Protein AF-A0A439P7B9-F1 (afdb_monomer_lite)

Secondary structure (DSSP, 8-state):
-HHHHHHTT--HHHHHHHHHHHT-SEEETTEEE--HHHHHHHHHHHSPP--SS---S----GGGG--TTSHHHHHHTHHHHHHHHHHHHHHHHHHHHHHHHHHHHHHHHHHHHHHHHHHHHHTS--SPPP--TT---TTTS-HHHHHHHHHHHHHS--

Structure (mmCIF, N/CA/C/O backbone):
data_AF-A0A439P7B9-F1
#
_entry.id   AF-A0A439P7B9-F1
#
loop_
_atom_site.group_PDB
_atom_site.id
_atom_site.type_symbol
_atom_site.label_atom_id
_atom_site.label_alt_id
_atom_site.label_comp_id
_atom_site.label_asym_id
_atom_site.label_entity_id
_atom_site.label_seq_id
_atom_site.pdbx_PDB_ins_code
_atom_site.Cartn_x
_atom_site.Cartn_y
_atom_site.Cartn_z
_atom_site.occupancy
_atom_site.B_iso_or_equiv
_atom_site.auth_seq_id
_atom_site.auth_comp_id
_atom_site.auth_asym_id
_atom_site.auth_atom_id
_atom_site.pdbx_PDB_model_num
ATOM 1 N N . MET A 1 1 ? -39.292 12.261 10.652 1.00 76.69 1 MET A N 1
ATOM 2 C CA . MET A 1 1 ? -37.849 11.948 10.497 1.00 76.69 1 MET A CA 1
ATOM 3 C C . MET A 1 1 ? -37.001 13.195 10.704 1.00 76.69 1 MET A C 1
ATOM 5 O O . MET A 1 1 ? -36.048 13.148 11.470 1.00 76.69 1 MET A O 1
ATOM 9 N N . ASP A 1 2 ? -37.361 14.285 10.034 1.00 83.88 2 ASP A N 1
ATOM 10 C CA . ASP A 1 2 ? -36.599 15.538 10.018 1.00 83.88 2 ASP A CA 1
ATOM 11 C C . ASP A 1 2 ? -36.512 16.164 11.409 1.00 83.88 2 ASP A C 1
ATOM 13 O O . ASP A 1 2 ? -35.418 16.410 11.894 1.00 83.88 2 ASP A O 1
ATOM 17 N N . GLU A 1 3 ? -37.636 16.202 12.123 1.00 87.12 3 GLU A N 1
ATOM 18 C CA . GLU A 1 3 ? -37.721 16.654 13.518 1.00 87.12 3 GLU A CA 1
ATOM 19 C C . GLU A 1 3 ? -36.735 15.936 14.457 1.00 87.12 3 GLU A C 1
ATOM 21 O O . GLU A 1 3 ? -36.091 16.560 15.295 1.00 87.12 3 GLU A O 1
ATOM 26 N N . ALA A 1 4 ? -36.571 14.617 14.303 1.00 86.56 4 ALA A N 1
ATOM 27 C CA . ALA A 1 4 ? -35.647 13.832 15.124 1.00 86.56 4 ALA A CA 1
ATOM 28 C C . ALA A 1 4 ? -34.177 14.108 14.762 1.00 86.56 4 ALA A C 1
ATOM 30 O O . ALA A 1 4 ? -33.305 14.101 15.632 1.00 86.56 4 ALA A O 1
ATOM 31 N N . ALA A 1 5 ? -33.898 14.350 13.478 1.00 89.19 5 ALA A N 1
ATOM 32 C CA . ALA A 1 5 ? -32.569 14.717 13.006 1.00 89.19 5 ALA A CA 1
ATOM 33 C C . ALA A 1 5 ? -32.182 16.124 13.484 1.00 89.19 5 ALA A C 1
ATOM 35 O O . ALA A 1 5 ? -31.057 16.316 13.943 1.00 89.19 5 ALA A O 1
ATOM 36 N N . ASP A 1 6 ? -33.127 17.064 13.463 1.00 90.88 6 ASP A N 1
ATOM 37 C CA . ASP A 1 6 ? -32.939 18.429 13.951 1.00 90.88 6 ASP A CA 1
ATOM 38 C C . ASP A 1 6 ? -32.745 18.454 15.472 1.00 90.88 6 ASP A C 1
ATOM 40 O O . ASP A 1 6 ? -31.814 19.095 15.962 1.00 90.88 6 ASP A O 1
ATOM 44 N N . TYR A 1 7 ? -33.530 17.667 16.217 1.00 89.69 7 TYR A N 1
ATOM 45 C CA . TYR A 1 7 ? -33.403 17.536 17.673 1.00 89.69 7 TYR A CA 1
ATOM 46 C C . TYR A 1 7 ? -32.019 17.030 18.106 1.00 89.69 7 TYR A C 1
ATOM 48 O O . TYR A 1 7 ? -31.419 17.552 19.044 1.00 89.69 7 TYR A O 1
ATOM 56 N N . LEU A 1 8 ? -31.479 16.037 17.394 1.00 88.50 8 LEU A N 1
ATOM 57 C CA . LEU A 1 8 ? -30.145 15.485 17.656 1.00 88.50 8 LEU A CA 1
ATOM 58 C C . LEU A 1 8 ? -29.018 16.278 16.970 1.00 88.50 8 LEU A C 1
ATOM 60 O O . LEU A 1 8 ? -27.845 15.965 17.173 1.00 88.50 8 LEU A O 1
ATOM 64 N N . ARG A 1 9 ? -29.353 17.299 16.166 1.00 91.62 9 ARG A N 1
ATOM 65 C CA . ARG A 1 9 ? -28.433 18.071 15.307 1.00 91.62 9 ARG A CA 1
ATOM 66 C C . ARG A 1 9 ? -27.587 17.183 14.394 1.00 91.62 9 ARG A C 1
ATOM 68 O O . ARG A 1 9 ? -26.385 17.389 14.219 1.00 91.62 9 ARG A O 1
ATOM 75 N N . TRP A 1 10 ? -28.209 16.151 13.840 1.00 91.12 10 TRP A N 1
ATOM 76 C CA . TRP A 1 10 ? -27.558 15.107 13.059 1.00 91.12 10 TRP A CA 1
ATOM 77 C C . TRP A 1 10 ? -28.027 15.100 11.611 1.00 91.12 10 TRP A C 1
ATOM 79 O O . TRP A 1 10 ? -29.129 15.516 11.273 1.00 91.12 10 TRP A O 1
ATOM 89 N N . THR A 1 11 ? -27.199 14.544 10.726 1.00 93.00 11 THR A N 1
ATOM 90 C CA . THR A 1 11 ? -27.643 14.291 9.352 1.00 93.00 11 THR A CA 1
ATOM 91 C C . THR A 1 11 ? -28.671 13.161 9.333 1.00 93.00 11 THR A C 1
ATOM 93 O O . THR A 1 11 ? -28.490 12.129 9.985 1.00 93.00 11 THR A O 1
ATOM 96 N N . ARG A 1 12 ? -29.709 13.305 8.499 1.00 91.31 12 ARG A N 1
ATOM 97 C CA . ARG A 1 12 ? -30.745 12.282 8.262 1.00 91.31 12 ARG A CA 1
ATOM 98 C C . ARG A 1 12 ? -30.151 10.883 8.047 1.00 91.31 12 ARG A C 1
ATOM 100 O O . ARG A 1 12 ? -30.571 9.900 8.656 1.00 91.31 12 ARG A O 1
ATOM 107 N N . ARG A 1 13 ? -29.110 10.796 7.213 1.00 91.81 13 ARG A N 1
ATOM 108 C CA . ARG A 1 13 ? -28.411 9.539 6.901 1.00 91.81 13 ARG A CA 1
ATOM 109 C C . ARG A 1 13 ? -27.641 8.974 8.099 1.00 91.81 13 ARG A C 1
ATOM 111 O O . ARG A 1 13 ? -27.595 7.755 8.253 1.00 91.81 13 ARG A O 1
ATOM 118 N N . GLY A 1 14 ? -27.022 9.830 8.913 1.00 89.94 14 GLY A N 1
ATOM 119 C CA . GLY A 1 14 ? -26.324 9.428 10.135 1.00 89.94 14 GLY A CA 1
ATOM 120 C C . GLY A 1 14 ? -27.285 8.830 11.159 1.00 89.94 14 GLY A C 1
ATOM 121 O O . GLY A 1 14 ? -27.046 7.725 11.643 1.00 89.94 14 GLY A O 1
ATOM 122 N N . LEU A 1 15 ? -28.418 9.503 11.378 1.00 91.94 15 LEU A N 1
ATOM 123 C CA . LEU A 1 15 ? 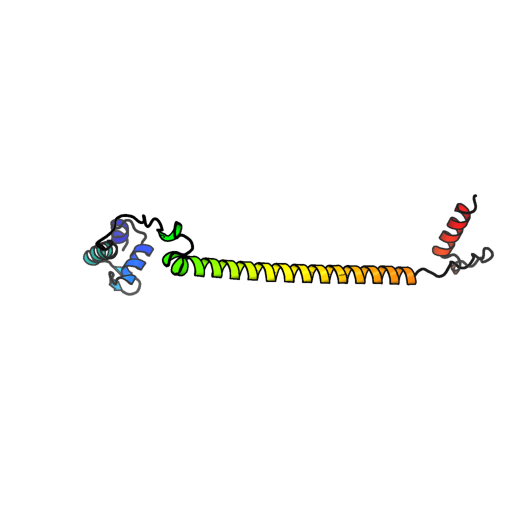-29.469 9.043 12.280 1.00 91.94 15 LEU A CA 1
ATOM 124 C C . LEU A 1 15 ? -30.011 7.664 11.875 1.00 91.94 15 LEU A C 1
ATOM 126 O O . LEU A 1 15 ? -30.015 6.751 12.695 1.00 91.94 15 LEU A O 1
ATOM 130 N N . ILE A 1 16 ? -30.371 7.467 10.598 1.00 92.12 16 ILE A N 1
ATOM 131 C CA . ILE A 1 16 ? -30.875 6.168 10.108 1.00 92.12 16 ILE A CA 1
ATOM 132 C C . ILE A 1 16 ? -29.855 5.048 10.328 1.00 92.12 16 ILE A C 1
ATOM 134 O O . ILE A 1 16 ? -30.231 3.944 10.716 1.00 92.12 16 ILE A O 1
ATOM 138 N N . LYS A 1 17 ? -28.567 5.298 10.063 1.00 92.50 17 LYS A N 1
ATOM 139 C CA . LYS A 1 17 ? -27.526 4.271 10.222 1.00 92.50 17 LYS A CA 1
ATOM 140 C C . LYS A 1 17 ? -27.406 3.805 11.668 1.00 92.50 17 LYS A C 1
ATOM 142 O O . LYS A 1 17 ? -27.297 2.604 11.905 1.00 92.50 17 LYS A O 1
ATOM 147 N N . VAL A 1 18 ? -27.395 4.746 12.610 1.00 91.56 18 VAL A N 1
ATOM 148 C CA . VAL A 1 18 ? -27.281 4.437 14.039 1.00 91.56 18 VAL A CA 1
ATOM 149 C C . VAL A 1 18 ? -28.554 3.751 14.523 1.00 91.56 18 VAL A C 1
ATOM 151 O O . VAL A 1 18 ? -28.479 2.670 15.097 1.00 91.56 18 VAL A O 1
ATOM 154 N N . ALA A 1 19 ? -29.720 4.297 14.191 1.00 91.19 19 ALA A N 1
ATOM 155 C CA . ALA A 1 19 ? -30.998 3.728 14.592 1.00 91.19 19 ALA A CA 1
ATOM 156 C C . ALA A 1 19 ? -31.196 2.287 14.103 1.00 91.19 19 ALA A C 1
ATOM 158 O O . ALA A 1 19 ? -31.516 1.409 14.899 1.00 91.19 19 ALA A O 1
ATOM 159 N N . LYS A 1 20 ? -30.901 2.005 12.824 1.00 91.06 20 LYS A N 1
ATOM 160 C CA . LYS A 1 20 ? -30.979 0.643 12.272 1.00 91.06 20 LYS A CA 1
ATOM 161 C C . LYS A 1 20 ? -29.999 -0.324 12.928 1.00 91.06 20 LYS A C 1
ATOM 163 O O . LYS A 1 20 ? -30.327 -1.491 13.090 1.00 91.06 20 LYS A O 1
ATOM 168 N N . ARG A 1 21 ? -28.803 0.142 13.302 1.00 90.56 21 ARG A N 1
ATOM 169 C CA . ARG A 1 21 ? -27.807 -0.687 13.997 1.00 90.56 21 ARG A CA 1
ATOM 170 C C . ARG A 1 21 ? -28.292 -1.116 15.381 1.00 90.56 21 ARG A C 1
ATOM 172 O O . ARG A 1 21 ? -27.985 -2.224 15.801 1.00 90.56 21 ARG A O 1
ATOM 179 N N . HIS A 1 22 ? -29.009 -0.236 16.072 1.00 88.94 22 HIS A N 1
ATOM 180 C CA . HIS A 1 22 ? -29.477 -0.467 17.437 1.00 88.94 22 HIS A CA 1
ATOM 181 C C . HIS A 1 22 ? -30.935 -0.947 17.520 1.00 88.94 22 HIS A C 1
ATOM 183 O O . HIS A 1 22 ? -31.405 -1.227 18.614 1.00 88.94 22 HIS A O 1
ATOM 189 N N . GLY A 1 23 ? -31.644 -1.062 16.391 1.00 90.69 23 GLY A N 1
ATOM 190 C CA . GLY A 1 23 ? -33.061 -1.443 16.365 1.00 90.69 23 GLY A CA 1
ATOM 191 C C . GLY A 1 23 ? -34.007 -0.373 16.926 1.00 90.69 23 GLY A C 1
ATOM 192 O O . GLY A 1 23 ? -35.134 -0.688 17.277 1.00 90.69 23 GLY A O 1
ATOM 193 N N . LEU A 1 24 ? -33.558 0.884 17.004 1.00 91.81 24 LEU A N 1
ATOM 194 C CA . LEU A 1 24 ? -34.267 2.011 17.628 1.00 91.81 24 LEU A CA 1
ATOM 195 C C . LEU A 1 24 ? -34.972 2.870 16.573 1.00 91.81 24 LEU A C 1
ATOM 197 O O . LEU A 1 24 ? -34.752 4.077 16.459 1.00 91.81 24 LEU A O 1
ATOM 201 N N . CYS A 1 25 ? -35.724 2.218 15.695 1.00 91.31 25 CYS A N 1
ATOM 202 C CA . CYS A 1 25 ? -36.583 2.885 14.727 1.00 91.31 25 CYS A CA 1
ATOM 203 C C . CYS A 1 25 ? -37.667 1.938 14.232 1.00 91.31 25 CYS A C 1
ATOM 205 O O . CYS A 1 25 ? -37.421 0.746 14.036 1.00 91.31 25 CYS A O 1
ATOM 207 N N . MET A 1 26 ? -38.827 2.496 13.904 1.00 90.62 26 MET A N 1
ATOM 208 C CA . MET A 1 26 ? -39.861 1.772 13.179 1.00 90.62 26 MET A CA 1
ATOM 209 C C . MET A 1 26 ? -39.677 1.979 11.677 1.00 90.62 26 MET A C 1
ATOM 211 O O . MET A 1 26 ? -39.509 3.103 11.198 1.00 90.62 26 MET A O 1
ATOM 215 N N . VAL A 1 27 ? -39.702 0.881 10.923 1.00 91.06 27 VAL A N 1
ATOM 216 C CA . VAL A 1 27 ? -39.595 0.902 9.461 1.00 91.06 27 VAL A CA 1
ATOM 217 C C . VAL A 1 27 ? -40.920 0.441 8.873 1.00 91.06 27 VAL A C 1
ATOM 219 O O . VAL A 1 27 ? -41.321 -0.704 9.072 1.00 91.06 27 VAL A O 1
ATOM 222 N N . ARG A 1 28 ? -41.586 1.322 8.122 1.00 88.75 28 ARG A N 1
ATOM 223 C CA . ARG A 1 28 ? -42.805 1.003 7.371 1.00 88.75 28 ARG A CA 1
ATOM 224 C C . ARG A 1 28 ? -42.530 1.201 5.884 1.00 88.75 28 ARG A C 1
ATOM 226 O O . ARG A 1 28 ? -42.601 2.307 5.355 1.00 88.75 28 ARG A O 1
ATOM 233 N N . GLY A 1 29 ? -42.158 0.117 5.206 1.00 88.31 29 GLY A N 1
ATOM 234 C CA . GLY A 1 29 ? -41.741 0.165 3.805 1.00 88.31 29 GLY A CA 1
ATOM 235 C C . GLY A 1 29 ? -40.486 1.023 3.618 1.00 88.31 29 GLY A C 1
ATOM 236 O O . GLY A 1 29 ? -39.405 0.657 4.079 1.00 88.31 29 GLY A O 1
ATOM 237 N N . ARG A 1 30 ? -40.627 2.165 2.934 1.00 86.06 30 ARG A N 1
ATOM 238 C CA . ARG A 1 30 ? -39.527 3.114 2.678 1.00 86.06 30 ARG A CA 1
ATOM 239 C C . ARG A 1 30 ? -39.402 4.201 3.751 1.00 86.06 30 ARG A C 1
ATOM 241 O O . ARG A 1 30 ? -38.402 4.918 3.773 1.00 86.06 30 ARG A O 1
ATOM 248 N N . GLU A 1 31 ? -40.383 4.315 4.638 1.00 88.38 31 GLU A N 1
ATOM 249 C CA . GLU A 1 31 ? -40.429 5.355 5.660 1.00 88.38 31 GLU A CA 1
ATOM 250 C C . GLU A 1 31 ? -39.828 4.870 6.979 1.00 88.38 31 GLU A C 1
ATOM 252 O O . GLU A 1 31 ? -40.029 3.726 7.399 1.00 88.38 31 GLU A O 1
ATOM 257 N N . VAL A 1 32 ? -39.072 5.760 7.628 1.00 90.00 32 VAL A N 1
ATOM 258 C CA . VAL A 1 32 ? -38.479 5.529 8.948 1.00 90.00 32 VAL A CA 1
ATOM 259 C C . VAL A 1 32 ? -39.052 6.551 9.915 1.00 90.00 32 VAL A C 1
ATOM 261 O O . VAL A 1 32 ? -38.860 7.761 9.746 1.00 90.00 32 VAL A O 1
ATOM 264 N N . THR A 1 33 ? -39.743 6.054 10.932 1.00 91.94 33 THR A N 1
ATOM 265 C CA . THR A 1 33 ? -40.330 6.859 11.998 1.00 91.94 33 THR A CA 1
ATOM 266 C C . THR A 1 33 ? -39.602 6.610 13.312 1.00 91.94 33 THR A C 1
ATOM 268 O O . THR A 1 33 ? -39.006 5.555 13.541 1.00 91.94 33 THR A O 1
ATOM 271 N N . PHE A 1 34 ? -39.614 7.638 14.156 1.00 92.19 34 PHE A N 1
ATOM 272 C CA . PHE A 1 34 ? -38.961 7.642 15.455 1.00 92.19 34 PHE A CA 1
ATOM 273 C C . PHE A 1 34 ? -39.990 8.022 16.501 1.00 92.19 34 PHE A C 1
ATOM 275 O O . PHE A 1 34 ? -40.678 9.033 16.354 1.00 92.19 34 PHE A O 1
ATOM 282 N N . THR A 1 35 ? -40.078 7.226 17.554 1.00 91.00 35 THR A N 1
ATOM 283 C CA . THR A 1 35 ? -40.772 7.619 18.773 1.00 91.00 35 THR A CA 1
ATOM 284 C C . THR A 1 35 ? -39.824 8.410 19.673 1.00 91.00 35 THR A C 1
ATOM 286 O O . THR A 1 35 ? -38.602 8.395 19.510 1.00 91.00 35 THR A O 1
ATOM 289 N N . LYS A 1 36 ? -40.373 9.098 20.676 1.00 90.06 36 LYS A N 1
ATOM 290 C CA . LYS A 1 36 ? -39.551 9.788 21.679 1.00 90.06 36 LYS A CA 1
ATOM 291 C C . LYS A 1 36 ? -38.643 8.813 22.445 1.00 90.06 36 LYS A C 1
ATOM 293 O O . LYS A 1 36 ? -37.513 9.168 22.767 1.00 90.06 36 LYS A O 1
ATOM 298 N N . ALA A 1 37 ? -39.118 7.591 22.694 1.00 90.94 37 ALA A N 1
ATOM 299 C CA . ALA A 1 37 ? -38.344 6.540 23.351 1.00 90.94 37 ALA A CA 1
ATOM 300 C C . ALA A 1 37 ? -37.135 6.112 22.507 1.00 90.94 37 ALA A C 1
ATOM 302 O O . ALA A 1 37 ? -36.036 5.985 23.041 1.00 90.94 37 ALA A O 1
ATOM 303 N N . ASP A 1 38 ? -37.308 5.993 21.187 1.00 91.25 38 ASP A N 1
ATOM 304 C CA . ASP A 1 38 ? -36.215 5.662 20.266 1.00 91.25 38 ASP A CA 1
ATOM 305 C C . ASP A 1 38 ? -35.096 6.708 20.306 1.00 91.25 38 ASP A C 1
ATOM 307 O O . ASP A 1 38 ? -33.917 6.366 20.349 1.00 91.25 38 ASP A O 1
ATOM 311 N N . ILE A 1 39 ? -35.456 7.996 20.338 1.00 91.19 39 ILE A N 1
ATOM 312 C CA . ILE A 1 39 ? -34.489 9.102 20.406 1.00 91.19 39 ILE A CA 1
ATOM 313 C C . ILE A 1 39 ? -33.676 9.029 21.703 1.00 91.19 39 ILE A C 1
ATOM 315 O O . ILE A 1 39 ? -32.451 9.151 21.668 1.00 91.19 39 ILE A O 1
ATOM 319 N N . VAL A 1 40 ? -34.337 8.793 22.840 1.00 92.69 40 VAL A N 1
ATOM 320 C CA . VAL A 1 40 ? -33.661 8.631 24.137 1.00 92.69 40 VAL A CA 1
ATOM 321 C C . VAL A 1 40 ? -32.750 7.404 24.121 1.00 92.69 40 VAL A C 1
ATOM 323 O O . VAL A 1 40 ? -31.586 7.508 24.503 1.00 92.69 40 VAL A O 1
ATOM 326 N N . GLY A 1 41 ? -33.222 6.278 23.582 1.00 90.44 41 GLY A N 1
ATOM 327 C CA . GLY A 1 41 ? -32.418 5.067 23.437 1.00 90.44 41 GLY A CA 1
ATOM 328 C C . GLY A 1 41 ? -31.183 5.276 22.556 1.00 90.44 41 GLY A C 1
ATOM 329 O O . GLY A 1 41 ? -30.118 4.737 22.849 1.00 90.44 41 GLY A O 1
ATOM 330 N N . ILE A 1 42 ? -31.281 6.092 21.499 1.00 90.50 42 ILE A N 1
ATOM 331 C CA . ILE A 1 42 ? -30.137 6.424 20.637 1.00 90.50 42 ILE A CA 1
ATOM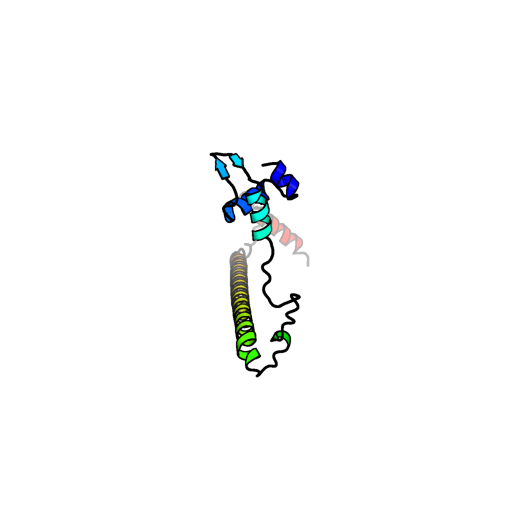 332 C C . ILE A 1 42 ? -29.098 7.218 21.435 1.00 90.50 42 ILE A C 1
ATOM 334 O O . ILE A 1 42 ? -27.905 6.924 21.349 1.00 90.50 42 ILE A O 1
ATOM 338 N N . ILE A 1 43 ? -29.539 8.187 22.242 1.00 90.12 43 ILE A N 1
ATOM 339 C CA . ILE A 1 43 ? -28.659 8.972 23.119 1.00 90.12 43 ILE A CA 1
ATOM 340 C C . ILE A 1 43 ? -27.969 8.060 24.144 1.00 90.12 43 ILE A C 1
ATOM 342 O O . ILE A 1 43 ? -26.764 8.184 24.363 1.00 90.12 43 ILE A O 1
ATOM 346 N N . GLU A 1 44 ? -28.697 7.117 24.740 1.00 89.44 44 GLU A N 1
ATOM 347 C CA . GLU A 1 44 ? -28.147 6.162 25.707 1.00 89.44 44 GLU A CA 1
ATOM 348 C C . GLU A 1 44 ? -27.173 5.165 25.074 1.00 89.44 44 GLU A C 1
ATOM 350 O O . GLU A 1 44 ? -26.118 4.897 25.646 1.00 89.44 44 GLU A O 1
ATOM 355 N N . ALA A 1 45 ? -27.468 4.663 23.874 1.00 85.44 45 ALA A N 1
ATOM 356 C CA . ALA A 1 45 ? -26.592 3.749 23.143 1.00 85.44 45 ALA A CA 1
ATOM 357 C C . ALA A 1 45 ? -25.256 4.401 22.748 1.00 85.44 45 ALA A C 1
ATOM 359 O O . ALA A 1 45 ? -24.233 3.721 22.642 1.00 85.44 45 ALA A O 1
ATOM 360 N N . LEU A 1 46 ? -25.266 5.716 22.525 1.00 83.56 46 LEU A N 1
ATOM 361 C CA . LEU A 1 46 ? -24.079 6.515 22.217 1.00 83.56 46 LEU A CA 1
ATOM 362 C C . LEU A 1 46 ? -23.369 7.031 23.461 1.00 83.56 46 LEU A C 1
ATOM 364 O O . LEU A 1 46 ? -22.225 7.485 23.358 1.00 83.56 46 LEU A O 1
ATOM 368 N N . ARG A 1 47 ? -24.026 6.991 24.624 1.00 83.25 47 ARG A N 1
ATOM 369 C CA . ARG A 1 47 ? -23.387 7.374 25.871 1.00 83.25 47 ARG A CA 1
ATOM 370 C C . ARG A 1 47 ? -22.212 6.416 26.078 1.00 83.25 47 ARG A C 1
ATOM 372 O O . ARG A 1 47 ? -22.405 5.197 26.081 1.00 83.25 47 ARG A O 1
ATOM 379 N N . PRO A 1 48 ? -20.982 6.930 26.237 1.00 72.75 48 PRO A N 1
ATOM 380 C CA . PRO A 1 48 ? -19.868 6.074 26.593 1.00 72.75 48 PRO A CA 1
ATOM 381 C C . PRO A 1 48 ? -20.243 5.379 27.900 1.00 72.75 48 PRO A C 1
ATOM 383 O O . PRO A 1 48 ? -20.583 6.045 28.882 1.00 72.75 48 PRO A O 1
ATOM 386 N N . LYS A 1 49 ? -20.241 4.039 27.904 1.00 70.56 49 LYS A N 1
ATOM 387 C CA . LYS A 1 49 ? -20.397 3.287 29.151 1.00 70.56 49 LYS A CA 1
ATOM 388 C C . LYS A 1 49 ? -19.380 3.850 30.144 1.00 70.56 49 LYS A C 1
ATOM 390 O O . LYS A 1 49 ? -18.240 4.084 29.729 1.00 70.56 49 LYS A O 1
ATOM 395 N N . PRO A 1 50 ? -19.739 4.046 31.424 1.00 58.72 50 PRO A N 1
ATOM 396 C CA . PRO A 1 50 ? -18.735 4.229 32.451 1.00 58.72 50 PRO A CA 1
ATOM 397 C C . PRO A 1 50 ? -17.977 2.903 32.548 1.00 58.72 50 PRO A C 1
ATOM 399 O O . PRO A 1 50 ? -18.295 2.032 33.350 1.00 58.72 50 PRO A O 1
ATOM 402 N N . SER A 1 51 ? -16.993 2.706 31.672 1.00 53.09 51 SER A N 1
ATOM 403 C CA . SER A 1 51 ? -15.877 1.843 31.990 1.00 53.09 51 SER A CA 1
ATOM 404 C C . SER A 1 51 ? -15.279 2.480 33.230 1.00 53.09 51 SER A C 1
ATOM 406 O O . SER A 1 51 ? -14.678 3.555 33.142 1.00 53.09 51 SER A O 1
ATOM 408 N N . GLY A 1 52 ? -15.531 1.893 34.398 1.00 51.38 52 GLY A N 1
ATOM 409 C CA . GLY A 1 52 ? -14.718 2.216 35.555 1.00 51.38 52 GLY A CA 1
ATOM 410 C C . GLY A 1 52 ? -13.266 2.137 35.095 1.00 51.38 52 GLY A C 1
ATOM 411 O O . GLY A 1 52 ? -12.892 1.103 34.547 1.00 51.38 52 GLY A O 1
ATOM 412 N N . ILE A 1 53 ? -12.507 3.231 35.283 1.00 47.72 53 ILE A N 1
ATOM 413 C CA . ILE A 1 53 ? -11.040 3.300 35.114 1.00 47.72 53 ILE A CA 1
ATOM 414 C C . ILE A 1 53 ? -10.666 3.335 33.596 1.00 47.72 53 ILE A C 1
ATOM 416 O O . ILE A 1 53 ? -10.862 2.361 32.886 1.00 47.72 53 ILE A O 1
ATOM 420 N N . LEU A 1 54 ? -10.160 4.399 32.947 1.00 46.75 54 LEU A N 1
ATOM 421 C CA . LEU A 1 54 ? -9.431 5.605 33.357 1.00 46.75 54 LEU A CA 1
ATOM 422 C C . LEU A 1 54 ? -9.612 6.752 32.352 1.00 46.75 54 LEU A C 1
ATOM 424 O O . LEU A 1 54 ? -9.619 6.569 31.135 1.00 46.75 54 LEU A O 1
ATOM 428 N N . VAL A 1 55 ? -9.637 7.950 32.927 1.00 48.06 55 VAL A N 1
ATOM 429 C CA . VAL A 1 55 ? -8.953 9.159 32.461 1.00 48.06 55 VAL A CA 1
ATOM 430 C C . VAL A 1 55 ? -7.873 8.858 31.424 1.00 48.06 55 VAL A C 1
ATOM 432 O O . VAL A 1 55 ? -6.889 8.197 31.725 1.00 48.06 55 VAL A O 1
ATOM 435 N N . GLY A 1 56 ? -8.014 9.447 30.242 1.00 42.78 56 GLY A N 1
ATOM 436 C CA . GLY A 1 56 ? -6.857 9.796 29.437 1.00 42.78 56 GLY A CA 1
ATOM 437 C C . GLY A 1 56 ? -6.163 8.619 28.765 1.00 42.78 56 GLY A C 1
ATOM 438 O O . GLY A 1 56 ? -5.516 7.762 29.353 1.00 42.78 56 GLY A O 1
ATOM 439 N N . ARG A 1 57 ? -6.156 8.703 27.449 1.00 43.75 57 ARG A N 1
ATOM 440 C CA . ARG A 1 57 ? -5.228 8.047 26.539 1.00 43.75 57 ARG A CA 1
ATOM 441 C C . ARG A 1 57 ? -3.786 8.557 26.745 1.00 43.75 57 ARG A C 1
ATOM 443 O O . ARG A 1 57 ? -3.141 8.998 25.804 1.00 43.75 57 ARG A O 1
ATOM 450 N N . LEU A 1 58 ? -3.297 8.506 27.980 1.00 46.31 58 LEU A N 1
ATOM 451 C CA . LEU A 1 58 ? -1.915 8.685 28.410 1.00 46.31 58 LEU A CA 1
ATOM 452 C C . LEU A 1 58 ? -1.371 7.310 28.805 1.00 46.31 58 LEU A C 1
ATOM 454 O O . LEU A 1 58 ? -0.748 7.129 29.843 1.00 46.31 58 LEU A O 1
ATOM 458 N N . THR A 1 59 ? -1.569 6.312 27.944 1.00 46.81 59 THR A N 1
ATOM 459 C CA . THR A 1 59 ? -0.611 5.213 27.880 1.00 46.81 59 THR A CA 1
ATOM 460 C C . THR A 1 59 ? 0.669 5.813 27.310 1.00 46.81 59 THR A C 1
ATOM 462 O O . THR A 1 59 ? 0.924 5.730 26.106 1.00 46.81 59 THR A O 1
ATOM 465 N N . THR A 1 60 ? 1.468 6.473 28.149 1.00 51.72 60 THR A N 1
ATOM 466 C CA . THR A 1 60 ? 2.904 6.513 27.901 1.00 51.72 60 THR A CA 1
ATOM 467 C C . THR A 1 60 ? 3.301 5.051 27.726 1.00 51.72 60 THR A C 1
ATOM 469 O O . THR A 1 60 ? 3.048 4.226 28.607 1.00 51.72 60 THR A O 1
ATOM 472 N N . PRO A 1 61 ? 3.791 4.646 26.547 1.00 51.25 61 PRO A N 1
ATOM 473 C CA . PRO A 1 61 ? 4.178 3.266 26.363 1.00 51.25 61 PRO A CA 1
ATOM 474 C C . PRO A 1 61 ? 5.380 3.044 27.274 1.00 51.25 61 PRO A C 1
ATOM 476 O O . PRO A 1 61 ? 6.493 3.418 26.919 1.00 51.25 61 PRO A O 1
ATOM 479 N N . ALA A 1 62 ? 5.181 2.390 28.418 1.00 53.72 62 ALA A N 1
ATOM 480 C CA . ALA A 1 62 ? 6.280 1.842 29.215 1.00 53.72 62 ALA A CA 1
ATOM 481 C C . ALA A 1 62 ? 7.210 0.957 28.347 1.00 53.72 62 ALA A C 1
ATOM 483 O O . ALA A 1 62 ? 8.377 0.756 28.655 1.00 53.72 62 ALA A O 1
ATOM 484 N N . VAL A 1 63 ? 6.711 0.508 27.188 1.00 53.88 63 VAL A N 1
ATOM 485 C CA . VAL A 1 63 ? 7.443 -0.194 26.129 1.00 53.88 63 VAL A CA 1
ATOM 486 C C . VAL A 1 63 ? 8.528 0.659 25.447 1.00 53.88 63 VAL A C 1
ATOM 488 O O . VAL A 1 63 ? 9.480 0.091 24.925 1.00 53.88 63 VAL A O 1
ATOM 491 N N . ARG A 1 64 ? 8.438 2.001 25.436 1.00 53.19 64 ARG A N 1
ATOM 492 C CA . ARG A 1 64 ? 9.456 2.863 24.789 1.00 53.19 64 ARG A CA 1
ATOM 493 C C . ARG A 1 64 ? 10.813 2.839 25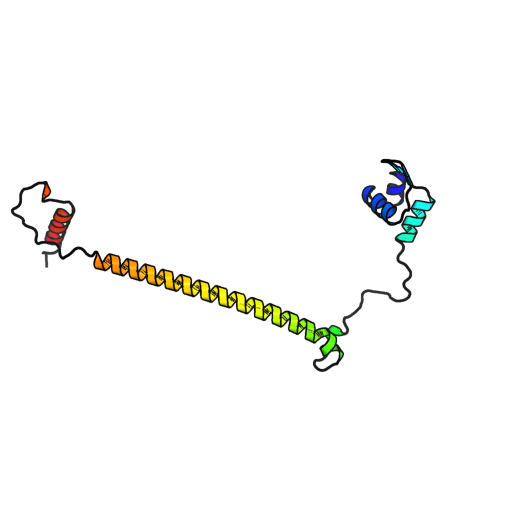.496 1.00 53.19 64 ARG A C 1
ATOM 495 O O . ARG A 1 64 ? 11.797 3.205 24.869 1.00 53.19 64 ARG A O 1
ATOM 502 N N . TYR A 1 65 ? 10.863 2.365 26.740 1.00 54.41 65 TYR A N 1
ATOM 503 C CA . TYR A 1 65 ? 12.087 2.265 27.538 1.00 54.41 65 TYR A CA 1
ATOM 504 C C . TYR A 1 65 ? 12.357 0.836 28.022 1.00 54.41 65 TYR A C 1
ATOM 506 O O . TYR A 1 65 ? 13.048 0.641 29.019 1.00 54.41 65 TYR A O 1
ATOM 514 N N . ALA A 1 66 ? 11.809 -0.181 27.345 1.00 61.59 66 ALA A N 1
ATOM 515 C CA . ALA A 1 66 ? 12.171 -1.558 27.653 1.00 61.59 66 ALA A CA 1
ATOM 516 C C . ALA A 1 66 ? 13.661 -1.750 27.325 1.00 61.59 66 ALA A C 1
ATOM 518 O O . ALA A 1 66 ? 14.045 -1.765 26.156 1.00 61.59 66 ALA A O 1
ATOM 519 N N . LEU A 1 67 ? 14.497 -1.849 28.360 1.00 74.75 67 LEU A N 1
ATOM 520 C CA . LEU A 1 67 ? 15.929 -2.074 28.197 1.00 74.75 67 LEU A CA 1
ATOM 521 C C . LEU A 1 67 ? 16.167 -3.429 27.507 1.00 74.75 67 LEU A C 1
ATOM 523 O O . LEU A 1 67 ? 15.476 -4.405 27.845 1.00 74.75 67 LEU A O 1
ATOM 527 N N . PRO A 1 68 ? 17.133 -3.516 26.573 1.00 71.94 68 PRO A N 1
ATOM 528 C CA . PRO A 1 68 ? 17.585 -4.789 26.028 1.00 71.94 68 PRO A CA 1
ATOM 529 C C . PRO A 1 68 ? 17.946 -5.761 27.160 1.00 71.94 68 PRO A C 1
ATOM 531 O O . PRO A 1 68 ? 18.646 -5.387 28.096 1.00 71.94 68 PRO A O 1
ATOM 534 N N . GLY A 1 69 ? 17.426 -6.989 27.103 1.00 74.75 69 GLY A N 1
ATOM 535 C CA . GLY A 1 69 ? 17.604 -8.003 28.155 1.00 74.75 69 GLY A CA 1
ATOM 536 C C . GLY A 1 69 ? 16.498 -8.041 29.219 1.00 74.75 69 GLY A C 1
ATOM 537 O O . GLY A 1 69 ? 16.456 -8.967 30.023 1.00 74.75 69 GLY A O 1
ATOM 538 N N . SER A 1 70 ? 15.550 -7.097 29.215 1.00 81.62 70 SER A N 1
ATOM 539 C CA . SER A 1 70 ? 14.330 -7.234 30.020 1.00 81.62 70 SER A CA 1
ATOM 540 C C . SER A 1 70 ? 13.338 -8.204 29.365 1.00 81.62 70 SER A C 1
ATOM 542 O O . SER A 1 70 ? 13.145 -8.197 28.147 1.00 81.62 70 SER A O 1
ATOM 544 N N . ARG A 1 71 ? 12.616 -8.990 30.175 1.00 78.69 71 ARG A N 1
ATOM 545 C CA . ARG A 1 71 ? 11.581 -9.925 29.686 1.00 78.69 71 ARG A CA 1
ATOM 546 C C . ARG A 1 71 ? 10.506 -9.229 28.836 1.00 78.69 71 ARG A C 1
ATOM 548 O O . ARG A 1 71 ? 9.981 -9.808 27.889 1.00 78.69 71 ARG A O 1
ATOM 555 N N . LEU A 1 72 ? 10.195 -7.965 29.139 1.00 76.19 72 LEU A N 1
ATOM 556 C CA . LEU A 1 72 ? 9.259 -7.149 28.357 1.00 76.19 72 LEU A CA 1
ATOM 557 C C . LEU A 1 72 ? 9.821 -6.767 26.978 1.00 76.19 72 LEU A C 1
ATOM 559 O O . LEU A 1 72 ? 9.074 -6.767 25.999 1.00 76.19 72 LEU A O 1
ATOM 563 N N . TYR A 1 73 ? 11.122 -6.478 26.875 1.00 80.56 73 TYR A N 1
ATOM 564 C CA . TYR A 1 73 ? 11.784 -6.192 25.601 1.00 80.56 73 TYR A CA 1
ATOM 565 C C . TYR A 1 73 ? 11.762 -7.412 24.673 1.00 80.56 73 TYR A C 1
ATOM 567 O O . TYR A 1 73 ? 11.399 -7.294 23.499 1.00 80.56 73 TYR A O 1
ATOM 575 N N . GLU A 1 74 ? 12.081 -8.592 25.206 1.00 82.62 74 GLU A N 1
ATOM 576 C CA . GLU A 1 74 ? 12.094 -9.839 24.434 1.00 82.62 74 GLU A CA 1
ATOM 577 C C . GLU A 1 74 ? 10.715 -10.208 23.887 1.00 82.62 74 GLU A C 1
ATOM 579 O O . GLU A 1 74 ? 10.599 -10.603 22.730 1.00 82.62 74 GLU A O 1
ATOM 584 N N . LEU A 1 75 ? 9.660 -10.032 24.686 1.00 80.81 75 LEU A N 1
ATOM 585 C CA . LEU A 1 75 ? 8.307 -10.413 24.283 1.00 80.81 75 LEU A CA 1
ATOM 586 C C . LEU A 1 75 ? 7.632 -9.372 23.379 1.00 80.81 75 LEU A C 1
ATOM 588 O O . LEU A 1 75 ? 6.886 -9.739 22.472 1.00 80.81 75 LEU A O 1
ATOM 592 N N . ALA A 1 76 ? 7.863 -8.076 23.607 1.00 81.12 76 ALA A N 1
ATOM 593 C CA . ALA A 1 76 ? 7.098 -7.022 22.934 1.00 81.12 76 ALA A CA 1
ATOM 594 C C . ALA A 1 76 ? 7.861 -6.302 21.811 1.00 81.12 76 ALA A C 1
ATOM 596 O O . ALA A 1 76 ? 7.241 -5.871 20.831 1.00 81.12 76 ALA A O 1
ATOM 597 N N . VAL A 1 77 ? 9.178 -6.130 21.958 1.00 83.06 77 VAL A N 1
ATOM 598 C CA . VAL A 1 77 ? 9.996 -5.271 21.085 1.00 83.06 77 VAL A CA 1
ATOM 599 C C . VAL A 1 77 ? 10.797 -6.106 20.088 1.00 83.06 77 VAL A C 1
ATOM 601 O O . VAL A 1 77 ? 10.707 -5.861 18.883 1.00 83.06 77 VAL A O 1
ATOM 604 N N . LYS A 1 78 ? 11.492 -7.150 20.557 1.00 84.25 78 LYS A N 1
ATOM 605 C CA . LYS A 1 78 ? 12.321 -8.044 19.732 1.00 84.25 78 LYS A CA 1
ATOM 606 C C . LYS A 1 78 ? 11.593 -8.634 18.509 1.00 84.25 78 LYS A C 1
ATOM 608 O O . LYS A 1 78 ? 12.095 -8.442 17.402 1.00 84.25 78 LYS A O 1
ATOM 613 N N . PRO A 1 79 ? 10.385 -9.230 18.611 1.00 88.19 79 PRO A N 1
ATOM 614 C CA . PRO A 1 79 ? 9.704 -9.784 17.435 1.00 88.19 79 PRO A CA 1
ATOM 615 C C . PRO A 1 79 ? 9.290 -8.714 16.412 1.00 88.19 79 PRO A C 1
ATOM 617 O O . PRO A 1 79 ? 9.205 -8.991 15.214 1.00 88.19 79 PRO A O 1
ATOM 620 N N . LYS A 1 80 ? 9.035 -7.473 16.852 1.00 87.50 80 LYS A N 1
ATOM 621 C CA . LYS A 1 80 ? 8.709 -6.364 15.941 1.00 87.50 80 LYS A CA 1
ATOM 622 C C . LYS A 1 80 ? 9.942 -5.903 15.170 1.00 87.50 80 LYS A C 1
ATOM 624 O O . LYS A 1 80 ? 9.835 -5.708 13.960 1.00 87.50 80 LYS A O 1
ATOM 629 N N . LEU A 1 81 ? 11.080 -5.784 15.854 1.00 86.75 81 LEU A N 1
ATOM 630 C CA . LEU A 1 81 ? 12.367 -5.453 15.242 1.00 86.75 81 LEU A CA 1
ATOM 631 C C . LEU A 1 81 ? 12.811 -6.546 14.268 1.00 86.75 81 LEU A C 1
ATOM 633 O O . LEU A 1 81 ? 13.146 -6.245 13.129 1.00 86.75 81 LEU A O 1
ATOM 637 N N . GLU A 1 82 ? 12.704 -7.821 14.647 1.00 90.31 82 GLU A N 1
ATOM 638 C CA . GLU A 1 82 ? 13.009 -8.940 13.745 1.00 90.31 82 GLU A CA 1
ATOM 639 C C . GLU A 1 82 ? 12.112 -8.934 12.502 1.00 90.31 82 GLU A C 1
ATOM 641 O O . GLU A 1 82 ? 12.576 -9.165 11.385 1.00 90.31 82 GLU A O 1
ATOM 646 N N . ARG A 1 83 ? 10.818 -8.622 12.656 1.00 91.62 83 ARG A N 1
ATOM 647 C CA . ARG A 1 83 ? 9.906 -8.485 11.513 1.00 91.62 83 ARG A CA 1
ATOM 648 C C . ARG A 1 83 ? 10.292 -7.316 10.604 1.00 91.62 83 ARG A C 1
ATOM 650 O O . ARG A 1 83 ? 10.089 -7.419 9.395 1.00 91.62 83 ARG A O 1
ATOM 657 N N . GLN A 1 84 ? 10.801 -6.217 11.156 1.00 91.00 84 GLN A N 1
ATOM 658 C CA . GLN A 1 84 ? 11.307 -5.085 10.374 1.00 91.00 84 GLN A CA 1
ATOM 659 C C . GLN A 1 84 ? 12.595 -5.458 9.638 1.00 91.00 84 GLN A C 1
ATOM 661 O O . GLN A 1 84 ? 12.629 -5.323 8.418 1.00 91.00 84 GLN A O 1
ATOM 666 N N . ALA A 1 85 ? 13.561 -6.066 10.327 1.00 93.38 85 ALA A N 1
ATOM 667 C CA . ALA A 1 85 ? 14.808 -6.542 9.733 1.00 93.38 85 ALA A CA 1
ATOM 668 C C . ALA A 1 85 ? 14.559 -7.537 8.586 1.00 93.38 85 ALA A C 1
ATOM 670 O O . ALA A 1 85 ? 15.171 -7.441 7.527 1.00 93.38 85 ALA A O 1
ATOM 671 N N . ARG A 1 86 ? 13.586 -8.452 8.728 1.00 94.31 86 ARG A N 1
ATOM 672 C CA . ARG A 1 86 ? 13.184 -9.361 7.636 1.00 94.31 86 ARG A CA 1
ATOM 673 C C . ARG A 1 86 ? 12.636 -8.613 6.419 1.00 94.31 86 ARG A C 1
ATOM 675 O O . ARG A 1 86 ? 12.930 -8.994 5.289 1.00 94.31 86 ARG A O 1
ATOM 682 N N . LYS A 1 87 ? 11.839 -7.560 6.632 1.00 95.12 87 LYS A N 1
ATOM 683 C CA . LYS A 1 87 ? 11.310 -6.728 5.537 1.00 95.12 87 LYS A CA 1
ATOM 684 C C . LYS A 1 87 ? 12.418 -5.939 4.845 1.00 95.12 87 LYS A C 1
ATOM 686 O O . LYS A 1 87 ? 12.379 -5.803 3.627 1.00 95.12 87 LYS A O 1
ATOM 691 N N . GLU A 1 88 ? 13.378 -5.424 5.601 1.00 93.06 88 GLU A N 1
ATOM 692 C CA . GLU A 1 88 ? 14.530 -4.695 5.066 1.00 93.06 88 GLU A CA 1
ATOM 693 C C . GLU A 1 88 ? 15.442 -5.622 4.266 1.00 93.06 88 GLU A C 1
ATOM 695 O O . GLU A 1 88 ? 15.675 -5.358 3.091 1.00 93.06 88 GLU A O 1
ATOM 700 N N . ALA A 1 89 ? 15.802 -6.784 4.813 1.00 94.88 89 ALA A N 1
ATOM 701 C CA . ALA A 1 89 ? 16.570 -7.797 4.093 1.00 94.88 89 ALA A CA 1
ATOM 702 C C . ALA A 1 89 ? 15.874 -8.244 2.793 1.00 94.88 89 ALA A C 1
ATOM 704 O O . ALA A 1 89 ? 16.521 -8.469 1.771 1.00 94.88 89 ALA A O 1
ATOM 705 N N . GLN A 1 90 ? 14.541 -8.353 2.794 1.00 94.44 90 GLN A N 1
ATOM 706 C CA . GLN A 1 90 ? 13.785 -8.662 1.581 1.00 94.44 90 GLN A CA 1
ATOM 707 C C . GLN A 1 90 ? 13.870 -7.527 0.546 1.00 94.44 90 GLN A C 1
ATOM 709 O O . GLN A 1 90 ? 14.036 -7.798 -0.642 1.00 94.44 90 GLN A O 1
ATOM 714 N N . ARG A 1 91 ? 13.786 -6.262 0.977 1.00 94.25 91 ARG A N 1
ATOM 715 C CA . ARG A 1 91 ? 13.953 -5.097 0.092 1.00 94.25 91 ARG A CA 1
ATOM 716 C C . ARG A 1 91 ? 15.354 -5.036 -0.503 1.00 94.25 91 ARG A C 1
ATOM 718 O O . ARG A 1 91 ? 15.473 -4.800 -1.699 1.00 94.25 91 ARG A O 1
ATOM 725 N N . GLU A 1 92 ? 16.383 -5.299 0.295 1.00 94.69 92 GLU A N 1
ATOM 726 C CA . GLU A 1 92 ? 17.770 -5.349 -0.173 1.00 94.69 92 GLU A CA 1
ATOM 727 C C . GLU A 1 92 ? 17.982 -6.456 -1.204 1.00 94.69 92 GLU A C 1
ATOM 729 O O . GLU A 1 92 ? 18.604 -6.219 -2.234 1.00 94.69 92 GLU A O 1
ATOM 734 N N . ARG A 1 93 ? 17.409 -7.648 -0.988 1.00 95.38 93 ARG A N 1
ATOM 735 C CA . ARG A 1 93 ? 17.460 -8.739 -1.977 1.00 95.38 93 ARG A CA 1
ATOM 736 C C . ARG A 1 93 ? 16.823 -8.337 -3.303 1.00 95.38 93 ARG A C 1
ATOM 738 O O . ARG A 1 93 ? 17.397 -8.593 -4.355 1.00 95.38 93 ARG A O 1
ATOM 745 N N . PHE A 1 94 ? 15.662 -7.684 -3.262 1.00 95.56 94 PHE A N 1
ATOM 746 C CA . PHE A 1 94 ? 15.017 -7.194 -4.480 1.00 95.56 94 PHE A CA 1
ATOM 747 C C . PHE A 1 94 ? 15.793 -6.056 -5.151 1.00 95.56 94 PHE A C 1
ATOM 749 O O . PHE A 1 94 ? 15.805 -5.981 -6.377 1.00 95.56 94 PHE A O 1
ATOM 756 N N . A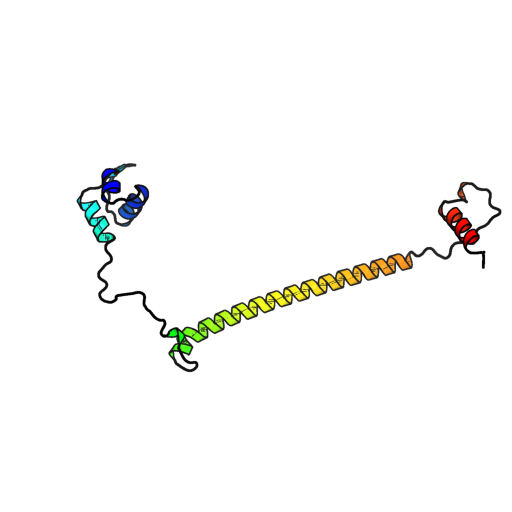LA A 1 95 ? 16.443 -5.185 -4.376 1.00 95.31 95 ALA A N 1
ATOM 757 C CA . ALA A 1 95 ? 17.300 -4.134 -4.914 1.00 95.31 95 ALA A CA 1
ATOM 758 C C . ALA A 1 95 ? 18.517 -4.730 -5.635 1.00 95.31 95 ALA A C 1
ATOM 760 O O . ALA A 1 95 ? 18.728 -4.409 -6.801 1.00 95.31 95 ALA A O 1
ATOM 761 N N . LYS A 1 96 ? 19.220 -5.677 -4.999 1.00 96.75 96 LYS A N 1
ATOM 762 C CA . LYS A 1 96 ? 20.365 -6.384 -5.591 1.00 96.75 96 LYS A CA 1
ATOM 763 C C . LYS A 1 96 ? 19.987 -7.134 -6.865 1.00 96.75 96 LYS A C 1
ATOM 765 O O . LYS A 1 96 ? 20.601 -6.917 -7.897 1.00 96.75 96 LYS A O 1
ATOM 770 N N . ALA A 1 97 ? 18.899 -7.905 -6.844 1.00 95.56 97 ALA A N 1
ATOM 771 C CA . ALA A 1 97 ? 18.425 -8.605 -8.041 1.00 95.56 97 ALA A CA 1
ATOM 772 C C . ALA A 1 97 ? 18.090 -7.639 -9.196 1.00 95.56 97 ALA A C 1
ATOM 774 O O . ALA A 1 97 ? 18.293 -7.948 -10.369 1.00 95.56 97 ALA A O 1
ATOM 775 N N . ARG A 1 98 ? 17.576 -6.442 -8.882 1.00 96.31 98 ARG A N 1
ATOM 776 C CA . ARG A 1 98 ? 17.301 -5.407 -9.886 1.00 96.31 98 ARG A CA 1
ATOM 777 C C . ARG A 1 98 ? 18.583 -4.782 -10.437 1.00 96.31 98 ARG A C 1
ATOM 779 O O . ARG A 1 98 ? 18.609 -4.425 -11.613 1.00 96.31 98 ARG A O 1
ATOM 786 N N . GLU A 1 99 ? 19.600 -4.601 -9.603 1.00 94.19 99 GLU A N 1
ATOM 787 C CA . GLU A 1 99 ? 20.923 -4.126 -10.017 1.00 94.19 99 GLU A CA 1
ATOM 788 C C . GLU A 1 99 ? 21.607 -5.152 -10.921 1.00 94.19 99 GLU A C 1
ATOM 790 O O . GLU A 1 99 ? 21.962 -4.802 -12.041 1.00 94.19 99 GLU A O 1
ATOM 795 N N . GLU A 1 100 ? 21.631 -6.424 -10.526 1.00 95.44 100 GLU A N 1
ATOM 796 C CA . GLU A 1 100 ? 22.156 -7.531 -11.336 1.00 95.44 100 GLU A CA 1
ATOM 797 C C . GLU A 1 100 ? 21.477 -7.593 -12.715 1.00 95.44 100 GLU A C 1
ATOM 799 O O . GLU A 1 100 ? 22.141 -7.672 -13.746 1.00 95.44 100 GLU A O 1
ATOM 804 N N . GLN A 1 101 ? 20.145 -7.460 -12.781 1.00 94.06 101 GLN A N 1
ATOM 805 C CA . GLN A 1 101 ? 19.447 -7.412 -14.073 1.00 94.06 101 GLN A CA 1
ATOM 806 C C . GLN A 1 101 ? 19.824 -6.195 -14.926 1.00 94.06 101 GLN A C 1
ATOM 808 O O . GLN A 1 101 ? 19.871 -6.291 -16.155 1.00 94.06 101 GLN A O 1
ATOM 813 N N . ARG A 1 102 ? 20.075 -5.038 -14.304 1.00 94.31 102 ARG A N 1
ATOM 814 C CA . ARG A 1 102 ? 20.531 -3.841 -15.025 1.00 94.31 102 ARG A CA 1
ATOM 815 C C . ARG A 1 102 ? 21.946 -4.019 -15.554 1.00 94.31 102 ARG A C 1
ATOM 817 O O . ARG A 1 102 ? 22.207 -3.573 -16.669 1.00 94.31 102 ARG A O 1
ATOM 824 N N . GLU A 1 103 ? 22.822 -4.659 -14.790 1.00 95.00 103 GLU A N 1
ATOM 825 C CA . GLU A 1 103 ? 24.191 -4.968 -15.202 1.00 95.00 103 GLU A CA 1
ATOM 826 C C . GLU A 1 103 ? 24.200 -5.946 -16.373 1.00 95.00 103 GLU A C 1
ATOM 828 O O . GLU A 1 103 ? 24.757 -5.613 -17.416 1.00 95.00 103 GLU A O 1
ATOM 833 N N . LEU A 1 104 ? 23.459 -7.055 -16.288 1.00 94.50 104 LEU A N 1
ATOM 834 C CA . LEU A 1 104 ? 23.319 -8.010 -17.394 1.00 94.50 104 LEU A CA 1
ATOM 835 C C . LEU A 1 104 ? 22.767 -7.348 -18.667 1.00 94.50 104 LEU A C 1
ATOM 837 O O . LEU A 1 104 ? 23.253 -7.595 -19.770 1.00 94.50 104 LEU A O 1
ATOM 841 N N . ALA A 1 105 ? 21.779 -6.457 -18.534 1.00 95.56 105 ALA A N 1
ATOM 842 C CA . ALA A 1 105 ? 21.240 -5.704 -19.667 1.00 95.56 105 ALA A CA 1
ATOM 843 C C . ALA A 1 105 ? 22.222 -4.652 -20.218 1.00 95.56 105 ALA A C 1
ATOM 845 O O . ALA A 1 105 ? 22.178 -4.311 -21.402 1.00 95.56 105 ALA A O 1
ATOM 846 N N . ALA A 1 106 ? 23.089 -4.087 -19.377 1.00 95.69 106 ALA A N 1
ATOM 847 C CA . ALA A 1 106 ? 24.140 -3.178 -19.816 1.00 95.69 106 ALA A CA 1
ATOM 848 C C . ALA A 1 106 ? 25.263 -3.943 -20.530 1.00 95.69 106 ALA A C 1
ATOM 850 O O . ALA A 1 106 ? 25.762 -3.477 -21.554 1.00 95.69 106 ALA A O 1
ATOM 851 N N . GLU A 1 107 ? 25.631 -5.120 -20.029 1.00 94.69 107 GLU A N 1
ATOM 852 C CA . GLU A 1 107 ? 26.610 -6.014 -20.639 1.00 94.69 107 GLU A CA 1
ATOM 853 C C . GLU A 1 107 ? 26.135 -6.534 -21.992 1.00 94.69 107 GLU A C 1
ATOM 855 O O . GLU A 1 107 ? 26.886 -6.437 -22.962 1.00 94.69 107 GLU A O 1
ATOM 860 N N . SER A 1 108 ? 24.879 -6.975 -22.111 1.00 95.12 108 SER A N 1
ATOM 861 C CA . SER A 1 108 ? 24.325 -7.402 -23.401 1.00 95.12 108 SER A CA 1
ATOM 862 C C . SER A 1 108 ? 24.333 -6.262 -24.420 1.00 95.12 108 SER A C 1
ATOM 864 O O . SER A 1 108 ? 24.818 -6.431 -25.536 1.00 95.12 108 SER A O 1
ATOM 866 N N . LYS A 1 109 ? 23.934 -5.047 -24.019 1.00 95.69 109 LYS A N 1
ATOM 867 C CA . LYS A 1 109 ? 24.029 -3.856 -24.880 1.00 95.69 109 LYS A CA 1
ATOM 868 C C . LYS A 1 109 ? 25.466 -3.530 -25.282 1.00 95.69 109 LYS A C 1
ATOM 870 O O . LYS A 1 109 ? 25.696 -3.109 -26.417 1.00 95.69 109 LYS A O 1
ATOM 875 N N . ARG A 1 110 ? 26.441 -3.702 -24.381 1.00 93.19 110 ARG A N 1
ATOM 876 C CA . ARG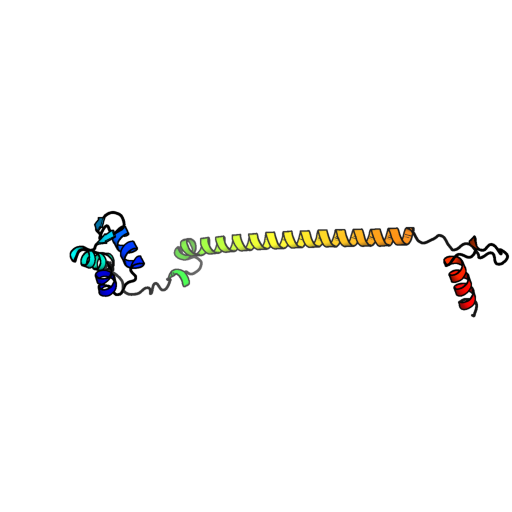 A 1 110 ? 27.870 -3.522 -24.694 1.00 93.19 110 ARG A CA 1
ATOM 877 C C . ARG A 1 110 ? 28.346 -4.564 -25.704 1.00 93.19 110 ARG A C 1
ATOM 879 O O . ARG A 1 110 ? 29.034 -4.190 -26.651 1.00 93.19 110 ARG A O 1
ATOM 886 N N . GLN A 1 111 ? 27.950 -5.825 -25.543 1.00 93.06 111 GLN A N 1
ATOM 887 C CA . GLN A 1 111 ? 28.276 -6.904 -26.477 1.00 93.06 111 GLN A CA 1
ATOM 888 C C . GLN A 1 111 ? 27.642 -6.667 -27.849 1.00 93.06 111 GLN A C 1
ATOM 890 O O . GLN A 1 111 ? 28.345 -6.709 -28.854 1.00 93.06 111 GLN A O 1
ATOM 895 N N . GLU A 1 112 ? 26.356 -6.318 -27.910 1.00 93.06 112 GLU A N 1
ATOM 896 C CA . GLU A 1 112 ? 25.678 -5.964 -29.161 1.00 93.06 112 GLU A CA 1
ATOM 897 C C . GLU A 1 112 ? 26.346 -4.770 -29.852 1.00 93.06 112 GLU A C 1
ATOM 899 O O . GLU A 1 112 ? 26.538 -4.770 -31.069 1.00 93.06 112 GLU A O 1
ATOM 904 N N . ALA A 1 113 ? 26.729 -3.737 -29.096 1.00 92.75 113 ALA A N 1
ATOM 905 C CA . ALA A 1 113 ? 27.440 -2.587 -29.643 1.00 92.75 113 ALA A CA 1
ATOM 906 C C . ALA A 1 113 ? 28.830 -2.973 -30.172 1.00 92.75 113 ALA A C 1
ATOM 908 O O . ALA A 1 113 ? 29.230 -2.497 -31.236 1.00 92.75 113 ALA A O 1
ATOM 909 N N . ALA A 1 114 ? 29.556 -3.845 -29.467 1.00 91.75 114 ALA A N 1
ATOM 910 C CA . ALA A 1 114 ? 30.845 -4.368 -29.911 1.00 91.75 114 ALA A CA 1
ATOM 911 C C . ALA A 1 114 ? 30.699 -5.217 -31.181 1.00 91.75 114 ALA A C 1
ATOM 913 O O . ALA A 1 114 ? 31.445 -5.004 -32.133 1.00 91.75 114 ALA A O 1
ATOM 914 N N . GLN A 1 115 ? 29.692 -6.090 -31.251 1.00 91.94 115 GLN A N 1
ATOM 915 C CA . GLN A 1 115 ? 29.380 -6.877 -32.445 1.00 91.94 115 GLN A CA 1
ATOM 916 C C . GLN A 1 115 ? 29.002 -5.983 -33.627 1.00 91.94 115 GLN A C 1
ATOM 918 O O . GLN A 1 115 ? 29.507 -6.185 -34.724 1.00 91.94 115 GLN A O 1
ATOM 923 N N . LYS A 1 116 ? 28.189 -4.939 -33.417 1.00 92.19 116 LYS A N 1
ATOM 924 C CA . LYS A 1 116 ? 27.865 -3.957 -34.467 1.00 92.19 116 LYS A CA 1
ATOM 925 C C . LYS A 1 116 ? 29.104 -3.207 -34.951 1.00 92.19 116 LYS A C 1
ATOM 927 O O . LYS A 1 116 ? 29.242 -2.969 -36.148 1.00 92.19 116 LYS A O 1
ATOM 932 N N . ARG A 1 117 ? 30.018 -2.843 -34.045 1.00 86.44 117 ARG A N 1
ATOM 933 C CA . ARG A 1 117 ? 31.303 -2.222 -34.407 1.00 86.44 117 ARG A CA 1
ATOM 934 C C . ARG A 1 117 ? 32.192 -3.186 -35.190 1.00 86.44 117 ARG A C 1
ATOM 936 O O . ARG A 1 117 ? 32.730 -2.780 -36.212 1.00 86.44 117 ARG A O 1
ATOM 943 N N . ALA A 1 118 ? 32.296 -4.441 -34.759 1.00 87.38 118 ALA A N 1
ATOM 944 C CA . ALA A 1 118 ? 33.060 -5.476 -35.448 1.00 87.38 118 ALA A CA 1
ATOM 945 C C . ALA A 1 118 ? 32.469 -5.795 -36.830 1.00 87.38 118 ALA A C 1
ATOM 947 O O . ALA A 1 118 ? 33.207 -5.837 -37.804 1.00 87.38 118 ALA A O 1
ATOM 948 N N . ALA A 1 119 ? 31.145 -5.918 -36.949 1.00 85.75 119 ALA A N 1
ATOM 949 C CA . ALA A 1 119 ? 30.459 -6.117 -38.224 1.00 85.75 119 ALA A CA 1
ATOM 950 C C . ALA A 1 119 ? 30.666 -4.926 -39.171 1.00 85.75 119 ALA A C 1
ATOM 952 O O . ALA A 1 119 ? 30.950 -5.118 -40.349 1.00 85.75 119 ALA A O 1
ATOM 953 N N . LYS A 1 120 ? 30.601 -3.690 -38.657 1.00 85.81 120 LYS A N 1
ATOM 954 C CA . LYS A 1 120 ? 30.910 -2.483 -39.438 1.00 85.81 120 LYS A CA 1
ATOM 955 C C . LYS A 1 120 ? 32.382 -2.425 -39.864 1.00 85.81 120 LYS A C 1
ATOM 957 O O . LYS A 1 120 ? 32.669 -1.938 -40.950 1.00 85.81 120 LYS A O 1
ATOM 962 N N . ALA A 1 121 ? 33.303 -2.903 -39.026 1.00 78.44 121 ALA A N 1
ATOM 963 C CA . ALA A 1 121 ? 34.723 -2.996 -39.358 1.00 78.44 121 ALA A CA 1
ATOM 964 C C . ALA A 1 121 ? 35.006 -4.105 -40.388 1.00 78.44 121 ALA A C 1
ATOM 966 O O . ALA A 1 121 ? 35.792 -3.894 -41.301 1.00 78.44 121 ALA A O 1
ATOM 967 N N . ALA A 1 122 ? 34.325 -5.249 -40.296 1.00 74.00 122 ALA A N 1
ATOM 968 C CA . ALA A 1 122 ? 34.413 -6.334 -41.274 1.00 74.00 122 ALA A CA 1
ATOM 969 C C . ALA A 1 122 ? 33.783 -5.961 -42.628 1.00 74.00 122 ALA A C 1
ATOM 971 O O . ALA A 1 122 ? 34.222 -6.440 -43.665 1.00 74.00 122 ALA A O 1
ATOM 972 N N . GLN A 1 123 ? 32.781 -5.075 -42.625 1.00 69.44 123 GLN A N 1
ATOM 973 C CA . GLN A 1 123 ? 32.226 -4.447 -43.828 1.00 69.44 123 GLN A CA 1
ATOM 974 C C . GLN A 1 123 ? 33.069 -3.272 -44.342 1.00 69.44 123 GLN A C 1
ATOM 976 O O . GLN A 1 123 ? 32.603 -2.560 -45.236 1.00 69.44 123 GLN A O 1
ATOM 981 N N . GLN A 1 124 ? 34.275 -3.021 -43.803 1.00 60.53 124 GLN A N 1
ATOM 982 C CA . GLN A 1 124 ? 35.155 -2.060 -44.458 1.00 60.53 124 GLN A CA 1
ATOM 983 C C . GLN A 1 124 ? 35.368 -2.515 -45.904 1.00 60.53 124 GLN A C 1
ATOM 985 O O . GLN A 1 124 ? 35.742 -3.668 -46.128 1.00 60.53 124 GLN A O 1
ATOM 990 N N . PRO A 1 125 ? 35.076 -1.645 -46.887 1.00 57.25 125 PRO A N 1
ATOM 991 C CA . PRO A 1 125 ? 35.284 -1.990 -48.277 1.00 57.25 125 PRO A CA 1
ATOM 992 C C . PRO A 1 125 ? 36.760 -2.339 -48.450 1.00 57.25 125 PRO A C 1
ATOM 994 O O . PRO A 1 125 ? 37.630 -1.609 -47.967 1.00 57.25 125 PRO A O 1
ATOM 997 N N . SER A 1 126 ? 37.025 -3.471 -49.107 1.00 61.34 126 SER A N 1
ATOM 998 C CA . SER A 1 126 ? 38.360 -3.828 -49.582 1.00 61.34 126 SER A CA 1
ATOM 999 C C . SER A 1 126 ? 39.006 -2.603 -50.225 1.00 61.34 126 SER A C 1
ATOM 1001 O O . SER A 1 126 ? 38.297 -1.822 -50.869 1.00 61.34 126 SER A O 1
ATOM 1003 N N . ALA A 1 127 ? 40.314 -2.431 -50.005 1.00 65.00 127 ALA A N 1
ATOM 1004 C CA . ALA A 1 127 ? 41.096 -1.293 -50.485 1.00 65.00 127 ALA A CA 1
ATOM 1005 C C . ALA A 1 127 ? 40.616 -0.835 -51.876 1.00 65.00 127 ALA A C 1
ATOM 1007 O O . ALA A 1 127 ? 40.408 -1.692 -52.741 1.00 65.00 127 ALA A O 1
ATOM 1008 N N . PRO A 1 128 ? 40.368 0.474 -52.076 1.00 66.31 128 PRO A N 1
ATOM 1009 C CA . PRO A 1 128 ? 39.758 0.944 -53.307 1.00 66.31 128 PRO A CA 1
ATOM 1010 C C . PRO A 1 128 ? 40.642 0.533 -54.481 1.00 66.31 128 PRO A C 1
ATOM 1012 O O . PRO A 1 128 ? 41.845 0.794 -54.473 1.00 66.31 128 PRO A O 1
ATOM 1015 N N . GLU A 1 129 ? 40.046 -0.142 -55.467 1.00 73.00 129 GLU A N 1
ATOM 1016 C CA . GLU A 1 129 ? 40.747 -0.482 -56.701 1.00 73.00 129 GLU A CA 1
ATOM 1017 C C . GLU A 1 129 ? 41.395 0.784 -57.285 1.00 73.00 129 GLU A C 1
ATOM 1019 O O . GLU A 1 129 ? 40.787 1.866 -57.230 1.00 73.00 129 GLU A O 1
ATOM 1024 N N . PRO A 1 130 ? 42.620 0.676 -57.830 1.00 78.00 130 PRO A N 1
ATOM 1025 C CA . PRO A 1 130 ? 43.291 1.813 -58.438 1.00 78.00 130 PRO A CA 1
ATOM 1026 C C . PRO A 1 130 ? 42.413 2.410 -59.542 1.00 78.00 130 PRO A C 1
ATOM 1028 O O . PRO A 1 130 ? 41.745 1.701 -60.304 1.00 78.00 130 PRO A O 1
ATOM 1031 N N . LEU A 1 131 ? 42.377 3.741 -59.591 1.00 81.31 131 LEU A N 1
ATOM 1032 C CA . LEU A 1 131 ? 41.558 4.463 -60.546 1.00 81.31 131 LEU A CA 1
ATOM 1033 C C . LEU A 1 131 ? 42.176 4.325 -61.945 1.00 81.31 131 LEU A C 1
ATOM 1035 O O . LEU A 1 131 ? 43.268 4.815 -62.206 1.00 81.31 131 LEU A O 1
ATOM 1039 N N . ASP A 1 132 ? 41.473 3.675 -62.866 1.00 85.56 132 ASP A N 1
ATOM 1040 C CA . ASP A 1 132 ? 41.815 3.716 -64.286 1.00 85.56 132 ASP A CA 1
ATOM 1041 C C . ASP A 1 132 ? 41.332 5.051 -64.878 1.00 85.56 132 ASP A C 1
ATOM 1043 O O . ASP A 1 132 ? 40.128 5.285 -65.031 1.00 85.56 132 ASP A O 1
ATOM 1047 N N . TYR A 1 133 ? 42.281 5.948 -65.151 1.00 82.00 133 TYR A N 1
ATOM 1048 C CA . TYR A 1 133 ? 42.036 7.286 -65.697 1.00 82.00 133 TYR A CA 1
ATOM 1049 C C . TYR A 1 133 ? 41.701 7.275 -67.197 1.00 82.00 133 TYR A C 1
ATOM 1051 O O . TYR A 1 133 ? 41.284 8.301 -67.736 1.00 82.00 133 TYR A O 1
ATOM 1059 N N . THR A 1 134 ? 41.892 6.144 -67.885 1.00 83.94 134 THR A N 1
ATOM 1060 C CA . THR A 1 134 ? 41.697 6.043 -69.340 1.00 83.94 134 THR A CA 1
ATOM 1061 C C . THR A 1 134 ? 40.263 5.684 -69.730 1.00 83.94 134 THR A C 1
ATOM 1063 O O . THR A 1 134 ? 39.844 5.949 -70.860 1.00 83.94 134 THR A O 1
ATOM 1066 N N . ASN A 1 135 ? 39.478 5.154 -68.789 1.00 84.44 135 ASN A N 1
ATOM 1067 C CA . ASN A 1 135 ? 38.108 4.726 -69.030 1.00 84.44 135 ASN A CA 1
ATOM 1068 C C . ASN A 1 135 ? 37.145 5.925 -69.210 1.00 84.44 135 ASN A C 1
ATOM 1070 O O . ASN A 1 135 ? 37.018 6.804 -68.348 1.00 84.44 135 ASN A O 1
ATOM 1074 N N . ARG A 1 136 ? 36.446 5.955 -70.353 1.00 83.62 136 ARG A N 1
ATOM 1075 C CA . ARG A 1 136 ? 35.483 7.005 -70.738 1.00 83.62 136 ARG A CA 1
ATOM 1076 C C . ARG A 1 136 ? 34.019 6.615 -70.518 1.00 83.62 136 ARG A C 1
ATOM 1078 O O . ARG A 1 136 ? 33.136 7.429 -70.789 1.00 83.62 136 ARG A O 1
ATOM 1085 N N . ASP A 1 137 ? 33.747 5.416 -70.015 1.00 87.44 137 ASP A N 1
ATOM 1086 C CA . ASP A 1 137 ? 32.387 4.931 -69.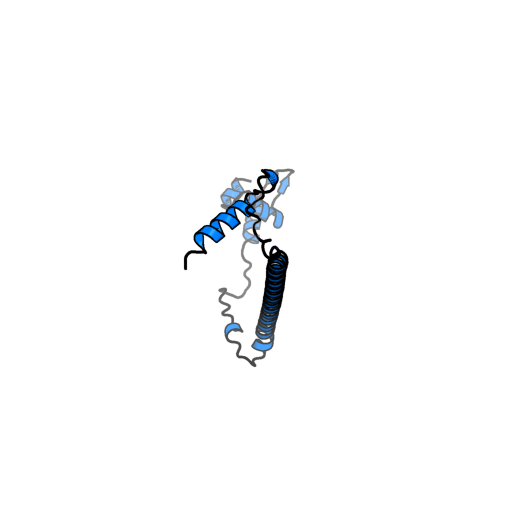807 1.00 87.44 137 ASP A CA 1
ATOM 1087 C C . ASP A 1 137 ? 31.681 5.733 -68.708 1.00 87.44 137 ASP A C 1
ATOM 1089 O O . ASP A 1 137 ? 32.182 5.911 -67.596 1.00 87.44 137 ASP A O 1
ATOM 1093 N N . SER A 1 138 ? 30.459 6.194 -68.986 1.00 84.19 138 SER A N 1
ATOM 1094 C CA . SER A 1 138 ? 29.671 6.965 -68.011 1.00 84.19 138 SER A CA 1
ATOM 1095 C C . SER A 1 138 ? 29.352 6.147 -66.753 1.00 84.19 138 SER A C 1
ATOM 1097 O O . SER A 1 138 ? 29.413 6.657 -65.632 1.00 84.19 138 SER A O 1
ATOM 1099 N N . ASN A 1 139 ? 29.097 4.848 -66.937 1.00 86.88 139 ASN A N 1
ATOM 1100 C CA . ASN A 1 139 ? 28.771 3.914 -65.859 1.00 86.88 139 ASN A CA 1
ATOM 1101 C C . ASN A 1 139 ? 29.969 3.603 -64.950 1.00 86.88 139 ASN A C 1
ATOM 1103 O O . ASN A 1 139 ? 29.780 3.251 -63.787 1.00 86.88 139 ASN A O 1
ATOM 1107 N N . TYR A 1 140 ? 31.195 3.764 -65.451 1.00 85.25 140 TYR A N 1
ATOM 1108 C CA . TYR A 1 140 ? 32.418 3.572 -64.675 1.00 85.25 140 TYR A CA 1
ATOM 1109 C C . TYR A 1 140 ? 32.621 4.708 -63.652 1.00 85.25 140 TYR A C 1
ATOM 1111 O O . TYR A 1 140 ? 33.024 4.479 -62.507 1.00 85.25 140 TYR A O 1
ATOM 1119 N N . TRP A 1 141 ? 32.241 5.939 -64.006 1.00 87.31 141 TRP A N 1
ATOM 1120 C CA . TRP A 1 141 ? 32.387 7.130 -63.164 1.00 87.31 141 TRP A CA 1
ATOM 1121 C C . TRP A 1 141 ? 31.273 7.291 -62.116 1.00 87.31 141 TRP A C 1
ATOM 1123 O O . TRP A 1 141 ? 30.539 8.286 -62.084 1.00 87.31 141 TRP A O 1
ATOM 1133 N N . THR A 1 142 ? 31.186 6.334 -61.193 1.00 86.81 142 THR A N 1
ATOM 1134 C CA . THR A 1 142 ? 30.257 6.393 -60.055 1.00 86.81 142 THR A CA 1
ATOM 1135 C C . THR A 1 142 ? 30.592 7.532 -59.081 1.00 86.81 142 THR A C 1
ATOM 1137 O O . THR A 1 142 ? 31.709 8.060 -59.035 1.00 86.81 142 THR A O 1
ATOM 1140 N N . ALA A 1 143 ? 29.624 7.914 -58.239 1.00 84.19 143 ALA A N 1
ATOM 1141 C CA . ALA A 1 143 ? 29.821 8.942 -57.213 1.00 84.19 143 ALA A CA 1
ATOM 1142 C C . ALA A 1 143 ? 30.971 8.608 -56.240 1.00 84.19 143 ALA A C 1
ATOM 1144 O O . ALA A 1 143 ? 31.629 9.524 -55.743 1.00 84.19 143 ALA A O 1
ATOM 1145 N N . ALA A 1 144 ? 31.233 7.318 -56.001 1.00 81.69 144 ALA A N 1
ATOM 1146 C CA . ALA A 1 144 ? 32.349 6.839 -55.192 1.00 81.69 144 ALA A CA 1
ATOM 1147 C C . ALA A 1 144 ? 33.704 7.064 -55.893 1.00 81.69 144 ALA A C 1
ATOM 1149 O O . ALA A 1 144 ? 34.570 7.716 -55.310 1.00 81.69 144 ALA A O 1
ATOM 1150 N N . ARG A 1 145 ? 33.861 6.667 -57.169 1.00 84.31 145 ARG A N 1
ATOM 1151 C CA . ARG A 1 145 ? 35.102 6.897 -57.946 1.00 84.31 145 ARG A CA 1
ATOM 1152 C C . ARG A 1 145 ? 35.402 8.387 -58.158 1.00 84.31 145 ARG A C 1
ATOM 1154 O O . ARG A 1 145 ? 36.540 8.819 -58.021 1.00 84.31 145 ARG A O 1
ATOM 1161 N N . LYS A 1 146 ? 34.380 9.228 -58.367 1.00 85.00 146 LYS A N 1
ATOM 1162 C CA . LYS A 1 146 ? 34.548 10.700 -58.415 1.00 85.00 146 LYS A CA 1
ATOM 1163 C C . LYS A 1 146 ? 34.953 11.313 -57.066 1.00 85.00 146 LYS A C 1
ATOM 1165 O O . LYS A 1 146 ? 35.519 12.405 -57.032 1.00 85.00 146 LYS A O 1
ATOM 1170 N N . ARG A 1 147 ? 34.604 10.688 -55.933 1.00 83.56 147 ARG A N 1
ATOM 1171 C CA . ARG A 1 147 ? 35.099 11.096 -54.602 1.00 83.56 147 ARG A CA 1
ATOM 1172 C C . ARG A 1 147 ? 36.556 10.670 -54.414 1.00 83.56 147 ARG A C 1
ATOM 1174 O O . ARG A 1 147 ? 37.325 11.485 -53.924 1.00 83.56 147 ARG A O 1
ATOM 1181 N N . GLN A 1 148 ? 36.930 9.476 -54.876 1.00 83.75 148 GLN A N 1
ATOM 1182 C CA . GLN A 1 148 ? 38.314 8.986 -54.872 1.00 83.75 148 GLN A CA 1
ATOM 1183 C C . GLN A 1 148 ? 39.240 9.872 -55.719 1.00 83.75 148 GLN A C 1
ATOM 1185 O O . GLN A 1 148 ? 40.231 10.362 -55.195 1.00 83.75 148 GLN A O 1
ATOM 1190 N N . LEU A 1 149 ? 38.847 10.220 -56.952 1.00 83.44 149 LEU A N 1
ATOM 1191 C CA . LEU A 1 149 ? 39.596 11.153 -57.811 1.00 83.44 149 LEU A CA 1
ATOM 1192 C C . LEU A 1 149 ? 39.836 12.519 -57.136 1.00 83.44 149 LEU A C 1
ATOM 1194 O O . LEU A 1 149 ? 40.899 13.119 -57.270 1.00 83.44 149 LEU A O 1
ATOM 1198 N N . ARG A 1 150 ? 38.837 13.029 -56.401 1.00 84.75 150 ARG A N 1
ATOM 1199 C CA . ARG A 1 150 ? 38.966 14.282 -55.636 1.00 84.75 150 ARG A CA 1
ATOM 1200 C C . ARG A 1 150 ? 39.883 14.131 -54.423 1.00 84.75 150 ARG A C 1
ATOM 1202 O O . ARG A 1 150 ? 40.609 15.067 -54.114 1.00 84.75 150 ARG A O 1
ATOM 1209 N N . ALA A 1 151 ? 39.837 12.987 -53.746 1.00 82.38 151 ALA A N 1
ATOM 1210 C CA . ALA A 1 151 ? 40.699 12.694 -52.608 1.00 82.38 151 ALA A CA 1
ATOM 1211 C C . ALA A 1 151 ? 42.171 12.568 -53.036 1.00 82.38 151 ALA A C 1
ATOM 1213 O O . ALA A 1 151 ? 43.019 13.185 -52.406 1.00 82.38 151 ALA A O 1
ATOM 1214 N N . GLU A 1 152 ? 42.464 11.872 -54.141 1.00 80.56 152 GLU A N 1
ATOM 1215 C CA . GLU A 1 152 ? 43.818 11.775 -54.719 1.00 80.56 152 GLU A CA 1
ATOM 1216 C C . GLU A 1 152 ? 44.354 13.146 -55.146 1.00 80.56 152 GLU A C 1
ATOM 1218 O O . GLU A 1 152 ? 45.478 13.508 -54.811 1.00 80.56 152 GLU A O 1
ATOM 1223 N N . ARG A 1 153 ? 43.525 13.963 -55.810 1.00 80.50 153 ARG A N 1
ATOM 1224 C CA . ARG A 1 153 ? 43.916 15.316 -56.236 1.00 80.50 153 ARG A CA 1
ATOM 1225 C C . ARG A 1 153 ? 44.201 16.263 -55.064 1.00 80.50 153 ARG A C 1
ATOM 1227 O O . ARG A 1 153 ? 45.022 17.161 -55.210 1.00 80.50 153 ARG A O 1
ATOM 1234 N N . ASN A 1 154 ? 43.517 16.084 -53.936 1.00 78.81 154 ASN A N 1
ATOM 1235 C CA . ASN A 1 154 ? 43.709 16.908 -52.740 1.00 78.81 154 ASN A CA 1
ATOM 1236 C C . ASN A 1 154 ? 44.797 16.363 -51.798 1.00 78.81 154 ASN A C 1
ATOM 1238 O O . ASN A 1 154 ? 45.310 17.126 -50.990 1.00 78.81 154 ASN A O 1
ATOM 1242 N N . GLY A 1 155 ? 45.115 15.066 -51.870 1.00 66.69 155 GLY A N 1
ATOM 1243 C CA . GLY A 1 155 ? 46.120 14.403 -51.032 1.00 66.69 155 GLY A CA 1
ATOM 1244 C C . GLY A 1 155 ? 47.507 14.264 -51.672 1.00 66.69 155 GLY A C 1
ATOM 1245 O O . GLY A 1 155 ? 48.458 13.989 -50.958 1.00 66.69 155 GLY A O 1
ATOM 1246 N N . GLY A 1 156 ? 47.648 14.457 -52.988 1.00 55.81 156 GLY A N 1
ATOM 1247 C CA . GLY A 1 156 ? 48.928 14.381 -53.713 1.00 55.81 156 GLY A CA 1
ATOM 1248 C C . GLY A 1 156 ? 49.749 15.678 -53.728 1.00 55.81 156 GLY A C 1
ATOM 1249 O O . GLY A 1 156 ? 50.463 15.924 -54.695 1.00 55.81 156 GLY A O 1
ATOM 1250 N N . GLY A 1 157 ? 49.585 16.534 -52.717 1.00 51.59 157 GLY A N 1
ATOM 1251 C CA . GLY A 1 157 ? 50.279 17.816 -52.572 1.00 51.59 157 GLY A CA 1
ATOM 1252 C C . GLY A 1 157 ? 51.044 17.904 -51.253 1.00 51.59 157 GLY A C 1
ATOM 1253 O O . GLY A 1 157 ? 50.778 18.809 -50.468 1.00 51.59 157 GLY A O 1
ATOM 1254 N N . GLU A 1 158 ? 51.944 16.951 -51.020 1.00 42.00 158 GLU A N 1
ATOM 1255 C CA . GLU A 1 158 ? 53.096 17.062 -50.111 1.00 42.00 158 GLU A CA 1
ATOM 1256 C C . GLU A 1 158 ? 54.374 16.788 -50.907 1.00 42.00 158 GLU A C 1
ATOM 1258 O O . GLU A 1 158 ? 54.349 15.859 -51.751 1.00 42.00 158 GLU A O 1
#

Sequence (158 aa):
MDEAADYLRWTRRGLIKVAKRHGLCMVRGREVTFTKADIVGIIEALRPKPSGILVGRLTTPAVRYALPGSRLYELAVKPKLERQARKEAQRERFAKAREEQRELAAESKRQEAAQKRAAKAAQQPSAPEPLDYTNRDSNYWTAARKRQLRAERNGGGE

Foldseek 3Di:
DVVLCVVVVHDPVVVVVLCVVVVLWDDDPPDIDHDPVSSVVSVVVPPPPPPPDDDDPPCPPPQVPQDPPDPSCVVPPVVVVVVVVVVVVVVVVVVVVVVVVVVVVVVVVVVVVVVVVVVVVVPPPDDDDDDDPPDPDPVSPDPVSVVVVVCCVVVVPD

pLDDT: mean 82.18, std 14.21, range [42.0, 96.75]

Radius of gyration: 44.31 Å; chains: 1; bounding box: 96×29×106 Å